Protein AF-A0A2N6MFF0-F1 (afdb_monomer_lite)

Organism: NCBI:txid2019670

Structure (mmCIF, N/CA/C/O backbone):
data_AF-A0A2N6MFF0-F1
#
_entry.id   AF-A0A2N6MFF0-F1
#
loop_
_atom_site.group_PDB
_atom_site.id
_atom_site.type_symbol
_atom_site.label_atom_id
_atom_site.label_alt_id
_atom_site.label_comp_id
_atom_site.label_asym_id
_atom_site.label_entity_id
_atom_site.label_seq_id
_atom_site.pdbx_PDB_ins_code
_atom_site.Cartn_x
_atom_site.Cartn_y
_atom_site.Cartn_z
_atom_site.occupancy
_atom_site.B_iso_or_equiv
_atom_site.auth_seq_id
_atom_site.auth_comp_id
_atom_site.auth_asym_id
_atom_site.auth_atom_id
_atom_site.pdbx_PDB_model_num
ATOM 1 N N . LYS A 1 1 ? 24.550 -8.808 -31.982 1.00 42.94 1 LYS A N 1
ATOM 2 C CA . LYS A 1 1 ? 23.865 -9.765 -31.076 1.00 42.94 1 LYS A CA 1
ATOM 3 C C . LYS A 1 1 ? 24.635 -11.077 -31.111 1.00 42.94 1 LYS A C 1
ATOM 5 O O . LYS A 1 1 ? 24.485 -11.827 -32.063 1.00 42.94 1 LYS A O 1
ATOM 10 N N . THR A 1 2 ? 25.503 -11.311 -30.135 1.00 48.12 2 THR A N 1
ATOM 11 C CA . THR A 1 2 ? 26.295 -12.543 -30.043 1.00 48.12 2 THR A CA 1
ATOM 12 C C . THR A 1 2 ? 25.402 -13.630 -29.454 1.00 48.12 2 THR A C 1
ATOM 14 O O . THR A 1 2 ? 24.901 -13.476 -28.342 1.00 48.12 2 THR A O 1
ATOM 17 N N . ALA A 1 3 ? 25.105 -14.674 -30.226 1.00 61.66 3 ALA A N 1
ATOM 18 C CA . ALA A 1 3 ? 24.263 -15.771 -29.765 1.00 61.66 3 ALA A CA 1
ATOM 19 C C . ALA A 1 3 ? 25.031 -16.594 -28.720 1.00 61.66 3 ALA A C 1
ATOM 21 O O . ALA A 1 3 ? 26.116 -17.099 -28.999 1.00 61.66 3 ALA A O 1
ATOM 22 N N . VAL A 1 4 ? 24.486 -16.703 -27.509 1.00 64.19 4 VAL A N 1
ATOM 23 C CA . VAL A 1 4 ? 25.056 -17.537 -26.445 1.00 64.19 4 VAL A CA 1
ATOM 24 C C . VAL A 1 4 ? 24.816 -19.004 -26.797 1.00 64.19 4 VAL A C 1
ATOM 26 O O . VAL A 1 4 ? 23.680 -19.409 -27.032 1.00 64.19 4 VAL A O 1
ATOM 29 N N . THR A 1 5 ? 25.877 -19.807 -26.831 1.00 65.19 5 THR A N 1
ATOM 30 C CA . THR A 1 5 ? 25.812 -21.234 -27.167 1.00 65.19 5 THR A CA 1
ATOM 31 C C . THR A 1 5 ? 25.091 -22.014 -26.062 1.00 65.19 5 THR A C 1
ATOM 33 O O . THR A 1 5 ? 25.599 -22.156 -24.951 1.00 65.19 5 THR A O 1
ATOM 36 N N . THR A 1 6 ? 23.900 -22.542 -26.350 1.00 66.00 6 THR A N 1
ATOM 37 C CA . THR A 1 6 ? 23.026 -23.207 -25.362 1.00 66.00 6 THR A CA 1
ATOM 38 C C . THR A 1 6 ? 23.263 -24.712 -25.207 1.00 66.00 6 THR A C 1
ATOM 40 O O . THR A 1 6 ? 22.659 -25.322 -24.328 1.00 66.00 6 THR A O 1
ATOM 43 N N . LYS A 1 7 ? 24.180 -25.314 -25.985 1.00 69.88 7 LYS A N 1
ATOM 44 C CA . LYS A 1 7 ? 24.455 -26.769 -25.985 1.00 69.88 7 LYS A CA 1
ATOM 45 C C . LYS A 1 7 ? 24.769 -27.352 -24.601 1.00 69.88 7 LYS A C 1
ATOM 47 O O . LYS A 1 7 ? 24.401 -28.484 -24.315 1.00 69.88 7 LYS A O 1
ATOM 52 N N . ARG A 1 8 ? 25.386 -26.578 -23.696 1.00 66.06 8 ARG A N 1
ATOM 53 C CA . ARG A 1 8 ? 25.693 -27.042 -22.325 1.00 66.06 8 ARG A CA 1
ATOM 54 C C . ARG A 1 8 ? 24.455 -27.296 -21.451 1.00 66.06 8 ARG A C 1
ATOM 56 O O . ARG A 1 8 ? 24.592 -27.842 -20.365 1.00 66.06 8 ARG A O 1
ATOM 63 N N . PHE A 1 9 ? 23.272 -26.875 -21.899 1.00 67.25 9 PHE A N 1
ATOM 64 C CA . PHE A 1 9 ? 22.015 -26.974 -21.158 1.00 67.25 9 PHE A CA 1
ATOM 65 C C . PHE A 1 9 ? 21.031 -27.989 -21.759 1.00 67.25 9 PHE A C 1
ATOM 67 O O . PHE A 1 9 ? 19.906 -28.077 -21.283 1.00 67.25 9 PHE A O 1
ATOM 74 N N . GLU A 1 10 ? 21.428 -28.777 -22.767 1.00 67.38 10 GLU A N 1
ATOM 75 C CA . GLU A 1 10 ? 20.544 -29.759 -23.431 1.00 67.38 10 GLU A CA 1
ATOM 76 C C . GLU A 1 10 ? 19.967 -30.823 -22.481 1.00 67.38 10 GLU A C 1
ATOM 78 O O . GLU A 1 10 ? 18.904 -31.371 -22.751 1.00 67.38 10 GLU A O 1
ATOM 83 N N . LYS A 1 11 ? 20.635 -31.096 -21.351 1.00 69.12 11 LYS A N 1
ATOM 84 C CA . LYS A 1 11 ? 20.169 -32.034 -20.311 1.00 69.12 11 LYS A CA 1
ATOM 85 C C . LYS A 1 11 ? 19.537 -31.351 -19.090 1.00 69.12 11 LYS A C 1
ATOM 87 O O . LYS A 1 11 ? 19.246 -32.022 -18.103 1.00 69.12 11 LYS A O 1
ATOM 92 N N . ALA A 1 12 ? 19.370 -30.029 -19.104 1.00 66.62 12 ALA A N 1
ATOM 93 C CA . ALA A 1 12 ? 18.781 -29.312 -17.979 1.00 66.62 12 ALA A CA 1
ATOM 94 C C . ALA A 1 12 ? 17.252 -29.464 -17.998 1.00 66.62 12 ALA A C 1
ATOM 96 O O . ALA A 1 12 ? 16.596 -29.087 -18.964 1.00 66.62 12 ALA A O 1
ATOM 97 N N . LEU A 1 13 ? 16.681 -29.982 -16.908 1.00 63.16 13 LEU A N 1
ATOM 98 C CA . LEU A 1 13 ? 15.232 -30.186 -16.757 1.00 63.16 13 LEU A CA 1
ATOM 99 C C . LEU A 1 13 ? 14.430 -28.871 -16.684 1.00 63.16 13 LEU A C 1
ATOM 101 O O . LEU A 1 13 ? 13.215 -28.884 -16.851 1.00 63.16 13 LEU A O 1
ATOM 105 N N . CYS A 1 14 ? 15.088 -27.735 -16.434 1.00 60.66 14 CYS A N 1
ATOM 106 C CA . CYS A 1 14 ? 14.461 -26.420 -16.348 1.00 60.66 14 CYS A CA 1
ATOM 107 C C . CYS A 1 14 ? 15.430 -25.333 -16.831 1.00 60.66 14 CYS A C 1
ATOM 109 O O . CYS A 1 14 ? 16.621 -25.369 -16.513 1.00 60.66 14 CYS A O 1
ATOM 111 N N . TYR A 1 15 ? 14.919 -24.355 -17.584 1.00 67.88 15 TYR A N 1
ATOM 112 C CA . TYR A 1 15 ? 15.666 -23.171 -18.000 1.00 67.88 15 TYR A CA 1
ATOM 113 C C . TYR A 1 15 ? 15.004 -21.903 -17.452 1.00 67.88 15 TYR A C 1
ATOM 115 O O . TYR A 1 15 ? 13.805 -21.687 -17.606 1.00 67.88 15 TYR A O 1
ATOM 123 N N . LEU A 1 16 ? 15.808 -21.027 -16.847 1.00 69.38 16 LEU A N 1
ATOM 124 C CA . LEU A 1 16 ? 15.395 -19.685 -16.450 1.00 69.38 16 LEU A CA 1
ATOM 125 C C . LEU A 1 16 ? 15.869 -18.700 -17.525 1.00 69.38 16 LEU A C 1
ATOM 127 O O . LEU A 1 16 ? 17.070 -18.542 -17.742 1.00 69.38 16 LEU A O 1
ATOM 131 N N . LYS A 1 17 ? 14.939 -18.035 -18.215 1.00 76.31 17 LYS A N 1
ATOM 132 C CA . LYS A 1 17 ? 15.269 -16.978 -19.181 1.00 76.31 17 LYS A CA 1
ATOM 133 C C . LYS A 1 17 ? 15.048 -15.614 -18.540 1.00 76.31 17 LYS A C 1
ATOM 135 O O . LYS A 1 17 ? 13.914 -15.150 -18.463 1.00 76.31 17 LYS A O 1
ATOM 140 N N . LEU A 1 18 ? 16.134 -14.960 -18.135 1.00 75.44 18 LEU A N 1
ATOM 141 C CA . LEU A 1 18 ? 16.096 -13.563 -17.711 1.00 75.44 18 LEU A CA 1
ATOM 142 C C . LEU A 1 18 ? 15.790 -12.693 -18.939 1.00 75.44 18 LEU A C 1
ATOM 144 O O . LEU A 1 18 ? 16.577 -12.638 -19.883 1.00 75.44 18 LEU A O 1
ATOM 148 N N . LYS A 1 19 ? 14.592 -12.109 -18.976 1.00 79.25 19 LYS A N 1
ATOM 149 C CA . LYS A 1 19 ? 14.128 -11.275 -20.096 1.00 79.25 19 LYS A CA 1
ATOM 150 C C . LYS A 1 19 ? 14.641 -9.850 -19.996 1.00 79.25 19 LYS A C 1
ATOM 152 O O . LYS A 1 19 ? 14.979 -9.262 -21.016 1.00 79.25 19 LYS A O 1
ATOM 157 N N . ASP A 1 20 ? 14.668 -9.348 -18.776 1.00 62.94 20 ASP A N 1
ATOM 158 C CA . ASP A 1 20 ? 15.072 -8.001 -18.439 1.00 62.94 20 ASP A CA 1
ATOM 159 C C . ASP A 1 20 ? 15.527 -7.997 -16.977 1.00 62.94 20 ASP A C 1
ATOM 161 O O . ASP A 1 20 ? 15.137 -8.875 -16.197 1.00 62.94 20 ASP A O 1
ATOM 165 N N . PHE A 1 21 ? 16.365 -7.038 -16.617 1.00 64.19 21 PHE A N 1
ATOM 166 C CA . PHE A 1 21 ? 16.851 -6.849 -15.260 1.00 64.19 21 PHE A CA 1
ATOM 167 C C . PHE A 1 21 ? 16.649 -5.390 -14.883 1.00 64.19 21 PHE A C 1
ATOM 169 O O . PHE A 1 21 ? 17.283 -4.495 -15.436 1.00 64.19 21 PHE A O 1
ATOM 176 N N . ARG A 1 22 ? 15.754 -5.151 -13.923 1.00 57.41 22 ARG A N 1
ATOM 177 C CA . ARG A 1 22 ? 15.595 -3.827 -13.329 1.00 57.41 22 ARG A CA 1
ATOM 178 C C . ARG A 1 22 ? 16.618 -3.687 -12.215 1.00 57.41 22 ARG A C 1
ATOM 180 O O . ARG A 1 22 ? 16.475 -4.294 -11.159 1.00 57.41 22 ARG A O 1
ATOM 187 N N . GLU A 1 23 ? 17.645 -2.895 -12.489 1.00 52.50 23 GLU A N 1
ATOM 188 C CA . GLU A 1 23 ? 18.774 -2.664 -11.586 1.00 52.50 23 GLU A CA 1
ATOM 189 C C . GLU A 1 23 ? 18.340 -2.040 -10.252 1.00 52.50 23 GLU A C 1
ATOM 191 O O . GLU A 1 23 ? 18.911 -2.332 -9.204 1.00 52.50 23 GLU A O 1
ATOM 196 N N . VAL A 1 24 ? 17.259 -1.258 -10.269 1.00 55.56 24 VAL A N 1
ATOM 197 C CA . VAL A 1 24 ? 16.677 -0.643 -9.078 1.00 55.56 24 VAL A CA 1
ATOM 198 C C . VAL A 1 24 ? 15.332 -1.302 -8.791 1.00 55.56 24 VAL A C 1
ATOM 200 O O . VAL A 1 24 ? 14.390 -1.205 -9.582 1.00 55.56 24 VAL A O 1
ATOM 203 N N . ARG A 1 25 ? 15.222 -1.963 -7.631 1.00 60.75 25 ARG A N 1
ATOM 204 C CA . ARG A 1 25 ? 13.917 -2.248 -7.026 1.00 60.75 25 ARG A CA 1
ATOM 205 C C . ARG A 1 25 ? 13.337 -0.881 -6.702 1.00 60.75 25 ARG A C 1
ATOM 207 O O . ARG A 1 25 ? 13.831 -0.225 -5.793 1.00 60.75 25 ARG A O 1
ATOM 214 N N . GLU A 1 26 ? 12.395 -0.412 -7.515 1.00 66.56 26 GLU A N 1
ATOM 215 C CA . GLU A 1 26 ? 11.811 0.906 -7.308 1.00 66.56 26 GLU A CA 1
ATOM 216 C C . GLU A 1 26 ? 11.242 0.933 -5.880 1.00 66.56 26 GLU A C 1
ATOM 218 O O . GLU A 1 26 ? 10.333 0.175 -5.538 1.00 66.56 26 GLU A O 1
ATOM 223 N N . ASP A 1 27 ? 11.840 1.747 -5.017 1.00 75.44 27 ASP A N 1
ATOM 224 C CA . ASP A 1 27 ? 11.409 1.912 -3.633 1.00 75.44 27 ASP A CA 1
ATOM 225 C C . ASP A 1 27 ? 10.364 3.026 -3.642 1.00 75.44 27 ASP A C 1
ATOM 227 O O . ASP A 1 27 ? 10.671 4.208 -3.462 1.00 75.44 27 ASP A O 1
ATOM 231 N N . TRP A 1 28 ? 9.147 2.673 -4.066 1.00 83.56 28 TRP A N 1
ATOM 232 C CA . TRP A 1 28 ? 8.055 3.633 -4.221 1.00 83.56 28 TRP A 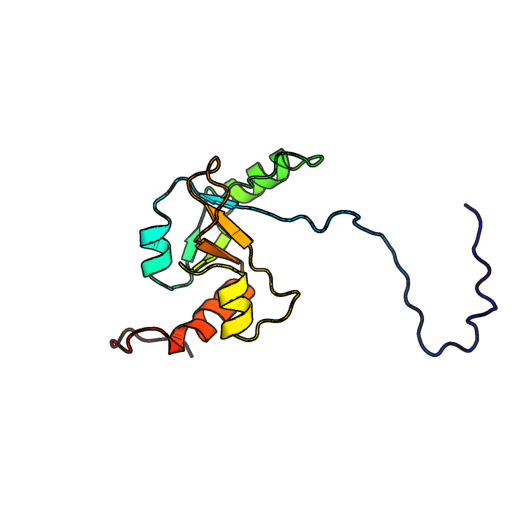CA 1
ATOM 233 C C . TRP A 1 28 ? 7.674 4.153 -2.842 1.00 83.56 28 TRP A C 1
ATOM 235 O O . TRP A 1 28 ? 7.344 3.371 -1.952 1.00 83.56 28 TRP A O 1
ATOM 245 N N . HIS A 1 29 ? 7.710 5.470 -2.693 1.00 87.88 29 HIS A N 1
ATOM 246 C CA . HIS A 1 29 ? 7.215 6.176 -1.522 1.00 87.88 29 HIS A CA 1
ATOM 247 C C . HIS A 1 29 ? 6.014 6.990 -1.966 1.00 87.88 29 HIS A C 1
ATOM 249 O O . HIS A 1 29 ? 6.097 7.684 -2.977 1.00 87.88 29 HIS A O 1
ATOM 255 N N . PHE A 1 30 ? 4.914 6.904 -1.233 1.00 90.81 30 PHE A N 1
ATOM 256 C CA . PHE A 1 30 ? 3.705 7.631 -1.576 1.00 90.81 30 PHE A CA 1
ATOM 257 C C . PHE A 1 30 ? 3.527 8.845 -0.679 1.00 90.81 30 PHE A C 1
ATOM 259 O O . PHE A 1 30 ? 3.849 8.819 0.512 1.00 90.81 30 PHE A O 1
ATOM 266 N N . TYR A 1 31 ? 2.981 9.894 -1.275 1.00 91.12 31 TYR A N 1
ATOM 267 C CA . TYR A 1 31 ? 2.517 11.079 -0.588 1.00 91.12 31 TYR A CA 1
ATOM 268 C C . TYR A 1 31 ? 1.010 11.209 -0.708 1.00 91.12 31 TYR A C 1
ATOM 270 O O . TYR A 1 31 ? 0.423 10.941 -1.760 1.00 91.12 31 TYR A O 1
ATOM 278 N N . TYR A 1 32 ? 0.396 11.621 0.395 1.00 91.81 32 TYR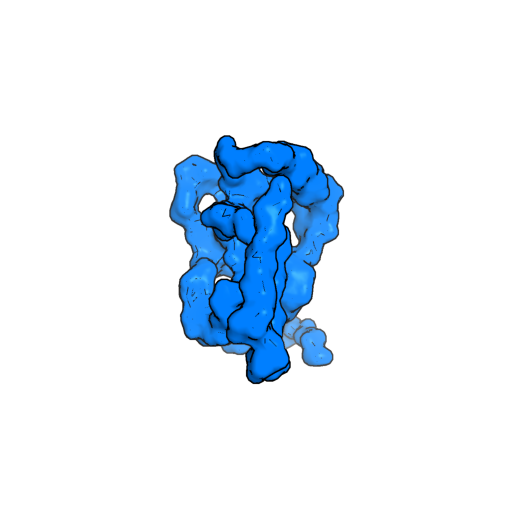 A N 1
ATOM 279 C CA . TYR A 1 32 ? -1.011 11.971 0.434 1.00 91.81 32 TYR A CA 1
ATOM 280 C C . TYR A 1 32 ? -1.193 13.294 1.186 1.00 91.81 32 TYR A C 1
ATOM 282 O O . TYR A 1 32 ? -0.802 13.376 2.353 1.00 91.81 32 TYR A O 1
ATOM 290 N N . PRO A 1 33 ? -1.813 14.316 0.567 1.00 89.12 33 PRO A N 1
ATOM 291 C CA . PRO A 1 33 ? -1.954 15.641 1.174 1.00 89.12 33 PRO A CA 1
ATOM 292 C C . PRO A 1 33 ? -3.009 15.702 2.293 1.00 89.12 33 PRO A C 1
ATOM 294 O O . PRO A 1 33 ? -3.099 16.698 3.007 1.00 89.12 33 PRO A O 1
ATOM 297 N N . GLY A 1 34 ? -3.851 14.673 2.435 1.00 89.06 34 GLY A N 1
ATOM 298 C CA . GLY A 1 34 ? -4.915 14.641 3.438 1.00 89.06 34 GLY A CA 1
ATOM 299 C C . GLY A 1 34 ? -4.484 14.086 4.800 1.00 89.06 34 GLY A C 1
ATOM 300 O O . GLY A 1 34 ? -3.326 13.763 5.057 1.00 89.06 34 GLY A O 1
ATOM 301 N N . ASN A 1 35 ? -5.458 13.932 5.700 1.00 90.19 35 ASN A N 1
ATOM 302 C CA . ASN A 1 35 ? -5.214 13.448 7.058 1.00 90.19 35 ASN A CA 1
ATOM 303 C C . ASN A 1 35 ? -5.041 11.917 7.097 1.00 90.19 35 ASN A C 1
ATOM 305 O O . ASN A 1 35 ? -6.002 11.174 7.293 1.00 90.19 35 ASN A O 1
ATOM 309 N N . ILE A 1 36 ? -3.800 11.448 6.930 1.00 92.19 36 ILE A N 1
ATOM 310 C CA . ILE A 1 36 ? -3.450 10.016 6.958 1.00 92.19 36 ILE A CA 1
ATOM 311 C C . ILE A 1 36 ? -3.836 9.363 8.289 1.00 92.19 36 ILE A C 1
ATOM 313 O O . ILE A 1 36 ? -4.264 8.212 8.305 1.00 92.19 36 ILE A O 1
ATOM 317 N N . ARG A 1 37 ? -3.729 10.092 9.406 1.00 90.94 37 ARG A N 1
ATOM 318 C CA . ARG A 1 37 ? -4.012 9.556 10.741 1.00 90.94 37 ARG A CA 1
ATOM 319 C C . ARG A 1 37 ? -5.466 9.116 10.878 1.00 90.94 37 ARG A C 1
ATOM 321 O O . ARG A 1 37 ? -5.722 8.037 11.401 1.00 90.94 37 ARG A O 1
ATOM 328 N N . GLU A 1 38 ? -6.407 9.933 10.415 1.00 90.88 38 GLU A N 1
ATOM 329 C CA . GLU A 1 38 ? -7.833 9.584 10.459 1.00 90.88 38 GLU A CA 1
ATOM 330 C C . GLU A 1 38 ? -8.145 8.391 9.553 1.00 90.88 38 GLU A C 1
ATOM 332 O O . GLU A 1 38 ? -8.873 7.488 9.953 1.00 90.88 38 GLU A O 1
ATOM 337 N N . LEU A 1 39 ? -7.515 8.329 8.378 1.00 92.00 39 LEU A N 1
ATOM 338 C CA . LEU A 1 39 ? -7.648 7.194 7.467 1.00 92.00 39 LEU A CA 1
ATOM 339 C C . LEU A 1 39 ? -7.110 5.894 8.086 1.00 92.00 39 LEU A C 1
ATOM 341 O O . LEU A 1 39 ? -7.789 4.871 8.053 1.00 92.00 39 LEU A O 1
ATOM 345 N N . ALA A 1 40 ? -5.931 5.940 8.710 1.00 91.69 40 ALA A N 1
ATOM 346 C CA . ALA A 1 40 ? -5.319 4.792 9.376 1.00 91.69 40 ALA A CA 1
ATOM 347 C C . ALA A 1 40 ? -6.155 4.293 10.567 1.00 91.69 40 ALA A C 1
ATOM 349 O O . ALA A 1 40 ? -6.282 3.087 10.768 1.00 91.69 40 ALA A O 1
ATOM 350 N N . LYS A 1 41 ? -6.773 5.207 11.332 1.00 89.31 41 LYS A N 1
ATOM 351 C CA . LYS A 1 41 ? -7.642 4.861 12.472 1.00 89.31 41 LYS A CA 1
ATOM 352 C C . LYS A 1 41 ? -8.855 4.028 12.077 1.00 89.31 41 LYS A C 1
ATOM 354 O O . LYS A 1 41 ? -9.297 3.216 12.882 1.00 89.31 41 LYS A O 1
ATOM 359 N N . THR A 1 42 ? -9.392 4.210 10.868 1.00 88.44 42 THR A N 1
ATOM 360 C CA . THR A 1 42 ? -10.503 3.367 10.395 1.00 88.44 42 THR A CA 1
ATOM 361 C C . THR A 1 42 ? -10.098 1.890 10.379 1.00 88.44 42 THR A C 1
ATOM 363 O O . THR A 1 42 ? -10.911 0.995 10.628 1.00 88.44 42 THR A O 1
ATOM 366 N N . GLY A 1 43 ? -8.821 1.628 10.074 1.00 87.69 43 GLY A N 1
ATOM 367 C CA . GLY A 1 43 ? -8.281 0.305 9.806 1.00 87.69 43 GLY A CA 1
ATOM 368 C C . GLY A 1 43 ? -9.062 -0.446 8.728 1.00 87.69 43 GLY A C 1
ATOM 369 O O . GLY A 1 43 ? -9.062 -1.672 8.748 1.00 87.69 43 GLY A O 1
ATOM 370 N N . LYS A 1 44 ? -9.815 0.239 7.868 1.00 90.88 44 LYS A N 1
ATOM 371 C CA . LYS A 1 44 ? -10.634 -0.385 6.829 1.00 90.88 44 LYS A CA 1
ATOM 372 C C . LYS A 1 44 ? -10.043 -0.107 5.456 1.00 90.88 44 LYS A C 1
ATOM 374 O O . LYS A 1 44 ? -9.306 0.861 5.258 1.00 90.88 44 LYS A O 1
ATOM 379 N N . VAL A 1 45 ? -10.373 -0.960 4.500 1.00 94.31 45 VAL A N 1
ATOM 380 C CA . VAL A 1 45 ? -10.095 -0.715 3.092 1.00 94.31 45 VAL A CA 1
ATOM 381 C C . VAL A 1 45 ? -10.983 0.415 2.614 1.00 94.31 45 VAL A C 1
ATOM 383 O O . VAL A 1 45 ? -12.179 0.488 2.890 1.00 94.31 45 VAL A O 1
ATOM 386 N N . GLN A 1 46 ? -10.366 1.323 1.879 1.00 94.44 46 GLN A N 1
ATOM 387 C CA . GLN A 1 46 ? -10.975 2.567 1.454 1.00 94.44 46 GLN A CA 1
ATOM 388 C C . GLN A 1 46 ? -10.504 2.922 0.052 1.00 94.44 46 GLN A C 1
ATOM 390 O O . GLN A 1 46 ? -9.434 2.515 -0.398 1.00 94.44 46 GLN A O 1
ATOM 395 N N . VAL A 1 47 ? -11.313 3.705 -0.652 1.00 94.88 47 VAL A N 1
ATOM 396 C CA . VAL A 1 47 ? -10.964 4.195 -1.983 1.00 94.88 47 VAL A CA 1
ATOM 397 C C . VAL A 1 47 ? -10.353 5.584 -1.853 1.00 94.88 47 VAL A C 1
ATOM 399 O O . VAL A 1 47 ? -11.035 6.523 -1.447 1.00 94.88 47 VAL A O 1
ATOM 402 N N . LEU A 1 48 ? -9.080 5.718 -2.217 1.00 94.19 48 LEU A N 1
ATOM 403 C CA . LEU A 1 48 ? -8.343 6.979 -2.196 1.00 94.19 48 LEU A CA 1
ATOM 404 C C . LEU A 1 48 ? -8.058 7.497 -3.603 1.00 94.19 48 LEU A C 1
ATOM 406 O O . LEU A 1 48 ? -7.909 6.729 -4.548 1.00 94.19 48 LEU A O 1
ATOM 410 N N . LYS A 1 49 ? -7.974 8.818 -3.720 1.00 94.19 49 LYS A N 1
ATOM 411 C CA . LYS A 1 49 ? -7.512 9.559 -4.901 1.00 94.19 49 LYS A CA 1
ATOM 412 C C . LYS A 1 49 ? -6.447 10.561 -4.458 1.00 94.19 49 LYS A C 1
ATOM 414 O O . LYS A 1 49 ? -6.205 10.668 -3.261 1.00 94.19 49 LYS A O 1
ATOM 419 N N . ASP A 1 50 ? -5.854 11.296 -5.391 1.00 93.06 50 ASP A N 1
ATOM 420 C CA . ASP A 1 50 ? -4.872 12.348 -5.095 1.00 93.06 50 ASP A CA 1
ATOM 421 C C . ASP A 1 50 ? -3.607 11.793 -4.393 1.00 93.06 50 ASP A C 1
ATOM 423 O O . ASP A 1 50 ? -3.007 12.436 -3.536 1.00 93.06 50 ASP A O 1
ATOM 427 N N . LEU A 1 51 ? -3.231 10.552 -4.737 1.00 92.44 51 LEU A N 1
ATOM 428 C CA . LEU A 1 51 ? -1.988 9.908 -4.307 1.00 92.44 51 LEU A CA 1
ATOM 429 C C . LEU A 1 51 ? -0.850 10.258 -5.263 1.00 92.44 51 LEU A C 1
ATOM 431 O O . LEU A 1 51 ? -0.975 10.082 -6.474 1.00 92.44 51 LEU A O 1
ATOM 435 N N . GLU A 1 52 ? 0.280 10.678 -4.715 1.00 91.19 52 GLU A N 1
ATOM 436 C CA . GLU A 1 52 ? 1.466 11.051 -5.486 1.00 91.19 52 GLU A CA 1
ATOM 437 C C . GLU A 1 52 ? 2.655 10.168 -5.115 1.00 91.19 52 GLU A C 1
ATOM 439 O O . GLU A 1 52 ? 2.682 9.549 -4.050 1.00 91.19 52 GLU A O 1
ATOM 444 N N . ILE A 1 53 ? 3.648 10.094 -5.999 1.00 88.88 53 ILE A N 1
ATOM 445 C CA . ILE A 1 53 ? 4.860 9.303 -5.776 1.00 88.8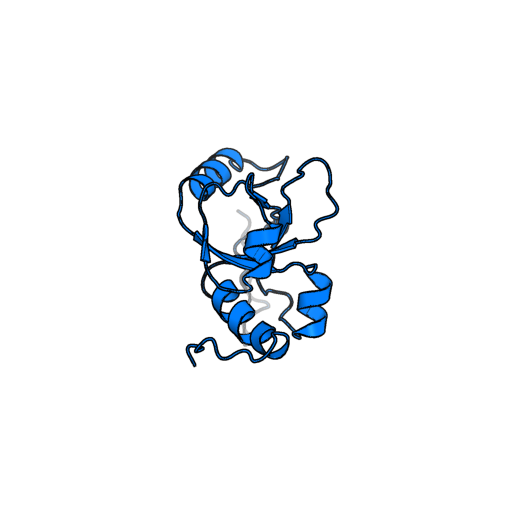8 53 ILE A CA 1
ATOM 446 C C . ILE A 1 53 ? 6.029 10.235 -5.446 1.00 88.88 53 ILE A C 1
ATOM 448 O O . ILE A 1 53 ? 6.482 11.013 -6.282 1.00 88.88 53 ILE A O 1
ATOM 452 N N . CYS A 1 54 ? 6.575 10.090 -4.241 1.00 82.19 54 CYS A N 1
ATOM 453 C CA . CYS A 1 54 ? 7.782 10.758 -3.762 1.00 82.19 54 CYS A CA 1
ATOM 454 C C . CYS A 1 54 ? 9.047 10.055 -4.271 1.00 82.19 54 CYS A C 1
ATOM 456 O O . CYS A 1 54 ? 9.802 9.475 -3.489 1.00 82.19 54 CYS A O 1
ATOM 458 N N . GLN A 1 55 ? 9.303 10.080 -5.580 1.00 74.25 55 GLN A N 1
ATOM 459 C CA . GLN A 1 55 ? 10.589 9.639 -6.128 1.00 74.25 55 GLN A CA 1
ATOM 460 C C . GLN A 1 55 ? 11.283 10.775 -6.889 1.00 74.25 55 GLN A C 1
ATOM 462 O O . GLN A 1 55 ? 10.764 11.230 -7.904 1.00 74.25 55 GLN A O 1
ATOM 467 N N . PRO A 1 56 ? 12.481 11.211 -6.445 1.00 60.78 56 PRO A N 1
ATOM 468 C CA . PRO A 1 56 ? 13.214 12.285 -7.114 1.00 60.78 56 PRO A CA 1
ATOM 469 C C . PRO A 1 56 ? 13.872 11.862 -8.438 1.00 60.78 56 PRO A C 1
ATOM 471 O O . PRO A 1 56 ? 14.314 12.722 -9.192 1.00 60.78 56 PRO A O 1
ATOM 474 N N . HIS A 1 57 ? 13.961 10.560 -8.739 1.00 62.66 57 HIS A N 1
ATOM 475 C CA . HIS A 1 57 ? 14.694 10.049 -9.900 1.00 62.66 57 HIS A CA 1
ATOM 476 C C . HIS A 1 57 ? 13.913 8.936 -10.603 1.00 62.66 57 HIS A C 1
ATOM 478 O O . HIS A 1 57 ? 13.444 8.004 -9.956 1.00 62.66 57 HIS A O 1
ATOM 484 N N . GLY A 1 58 ? 13.821 9.014 -11.932 1.00 68.19 58 GLY A N 1
ATOM 485 C CA . GLY A 1 58 ? 13.198 7.993 -12.775 1.00 68.19 58 GLY A CA 1
ATOM 486 C C . GLY A 1 58 ? 12.606 8.601 -14.043 1.00 68.19 58 GLY A C 1
ATOM 487 O O . GLY A 1 58 ? 11.851 9.572 -13.980 1.00 68.19 58 GLY A O 1
ATOM 488 N N . TYR A 1 59 ? 12.943 8.047 -15.210 1.00 71.62 59 TYR A N 1
ATOM 489 C CA . TYR A 1 59 ? 12.335 8.494 -16.462 1.00 71.62 59 TYR A CA 1
ATOM 490 C C . TYR A 1 59 ? 10.833 8.187 -16.436 1.00 71.62 59 TYR A C 1
ATOM 492 O O . TYR A 1 59 ? 10.424 7.035 -16.309 1.00 71.62 59 TYR A O 1
ATOM 500 N N . GLY A 1 60 ? 10.023 9.239 -16.538 1.00 77.56 60 GLY A N 1
ATOM 501 C CA . GLY A 1 60 ? 8.568 9.159 -16.598 1.00 77.56 60 GLY A CA 1
ATOM 502 C C . GLY A 1 60 ? 7.831 9.009 -15.265 1.00 77.56 60 GLY A C 1
ATOM 503 O O . GLY A 1 60 ? 6.616 8.809 -15.264 1.00 77.56 60 GLY A O 1
ATOM 504 N N . ILE A 1 61 ? 8.520 9.181 -14.130 1.00 81.88 61 ILE A N 1
ATOM 505 C CA . ILE A 1 61 ? 7.885 9.117 -12.804 1.00 81.88 61 ILE A CA 1
ATOM 506 C C . ILE A 1 61 ? 6.765 10.149 -12.641 1.00 81.88 61 ILE A C 1
ATOM 508 O O . ILE A 1 61 ? 5.735 9.841 -12.051 1.00 81.88 61 ILE A O 1
ATOM 512 N N . GLN A 1 62 ? 6.910 11.334 -13.246 1.00 83.00 62 GLN A N 1
ATOM 513 C CA . GLN A 1 62 ? 5.879 12.369 -13.209 1.00 83.00 62 GLN A CA 1
ATOM 514 C C . GLN A 1 62 ? 4.592 11.907 -13.901 1.00 83.00 62 GLN A C 1
ATOM 516 O O . GLN A 1 62 ? 3.514 12.068 -13.347 1.00 83.00 62 GLN A O 1
ATOM 521 N N . GLN A 1 63 ? 4.687 11.267 -15.074 1.00 87.88 63 GLN A N 1
ATOM 522 C CA . GLN A 1 63 ? 3.493 10.783 -15.778 1.00 87.88 63 GLN A CA 1
ATOM 523 C C . GLN A 1 63 ? 2.811 9.646 -15.016 1.00 87.88 63 GLN A C 1
ATOM 525 O O . GLN A 1 63 ? 1.585 9.539 -15.029 1.00 87.88 63 GLN A O 1
ATOM 530 N N . ILE A 1 64 ? 3.597 8.803 -14.341 1.00 87.69 64 ILE A N 1
ATOM 531 C CA . ILE A 1 64 ? 3.072 7.749 -13.471 1.00 87.69 64 ILE A CA 1
ATOM 532 C C . ILE A 1 64 ? 2.381 8.372 -12.255 1.00 87.69 64 ILE A C 1
ATOM 534 O O . ILE A 1 64 ? 1.245 8.006 -11.970 1.00 87.69 64 ILE A O 1
ATOM 538 N N . SER A 1 65 ? 3.024 9.327 -11.579 1.00 89.06 65 SER A N 1
ATOM 539 C CA . SER A 1 65 ? 2.458 10.041 -10.429 1.00 89.06 65 SER A CA 1
ATOM 540 C C . SER A 1 65 ? 1.149 10.737 -10.810 1.00 89.06 65 SER A C 1
ATOM 542 O O . SER A 1 65 ? 0.129 10.527 -10.161 1.00 89.06 65 SER A O 1
ATOM 544 N N . ASP A 1 66 ? 1.121 11.445 -11.943 1.00 89.94 66 ASP A N 1
ATOM 545 C CA . ASP A 1 66 ? -0.085 12.089 -12.467 1.00 89.94 66 ASP A CA 1
ATOM 546 C C . ASP A 1 66 ? -1.200 11.069 -12.756 1.00 89.94 66 ASP A C 1
ATOM 548 O O . ASP A 1 66 ? -2.378 11.322 -12.491 1.00 89.94 66 ASP A O 1
ATOM 552 N N . ALA A 1 67 ? -0.851 9.903 -13.312 1.00 91.06 67 ALA A N 1
ATOM 553 C CA . ALA A 1 67 ? -1.814 8.844 -13.594 1.00 91.06 67 ALA A CA 1
ATOM 554 C C . ALA A 1 67 ? -2.356 8.192 -12.312 1.00 91.06 67 ALA A C 1
ATOM 556 O O . ALA A 1 67 ? -3.538 7.852 -12.268 1.00 91.06 67 ALA A O 1
ATOM 557 N N . VAL A 1 68 ? -1.515 8.015 -11.290 1.00 91.25 68 VAL A N 1
ATOM 558 C CA . VAL A 1 68 ? -1.894 7.495 -9.968 1.00 91.25 68 VAL A CA 1
ATOM 559 C C . VAL A 1 68 ? -2.799 8.491 -9.248 1.00 91.25 68 VAL A C 1
ATOM 561 O O . VAL A 1 68 ? -3.878 8.102 -8.808 1.00 91.25 68 VAL A O 1
ATOM 564 N N . SER A 1 69 ? -2.426 9.771 -9.221 1.00 91.50 69 SER A N 1
ATOM 565 C CA . SER A 1 69 ? -3.167 10.842 -8.546 1.00 91.50 69 SER A CA 1
ATOM 566 C C . SER A 1 69 ? -4.604 10.972 -9.063 1.00 91.50 69 SER A C 1
ATOM 568 O O . SER A 1 69 ? -5.555 11.081 -8.288 1.00 91.50 69 SER A O 1
ATOM 570 N N . ARG A 1 70 ? -4.804 10.828 -10.381 1.00 92.44 70 ARG A N 1
ATOM 571 C CA . ARG A 1 70 ? -6.137 10.891 -11.013 1.00 92.44 70 ARG A CA 1
ATOM 572 C C . ARG A 1 70 ? -6.995 9.642 -10.802 1.00 92.44 70 ARG A C 1
ATOM 574 O O . ARG A 1 70 ? -8.190 9.672 -11.105 1.00 92.44 70 ARG A O 1
ATOM 581 N N . ARG A 1 71 ? -6.419 8.523 -10.354 1.00 92.81 71 ARG A N 1
ATOM 582 C CA . ARG A 1 71 ? -7.140 7.255 -10.197 1.00 92.81 71 ARG A CA 1
ATOM 583 C C . ARG A 1 71 ? -7.687 7.112 -8.784 1.00 92.81 71 ARG A C 1
ATOM 585 O O . ARG A 1 71 ? -7.038 7.435 -7.800 1.00 92.81 71 ARG A O 1
ATOM 592 N N . LYS A 1 72 ? -8.888 6.543 -8.706 1.00 93.81 72 LYS A N 1
ATOM 593 C CA . LYS A 1 72 ? -9.453 6.028 -7.461 1.00 93.81 72 LYS A CA 1
ATOM 594 C C . LYS A 1 72 ? -8.879 4.636 -7.216 1.00 93.81 72 LYS A C 1
ATOM 596 O O . LYS A 1 72 ? -9.183 3.711 -7.967 1.00 93.81 72 LYS A O 1
ATOM 601 N N . LEU A 1 73 ? -8.032 4.501 -6.207 1.00 94.81 73 LEU A N 1
ATOM 602 C CA . LEU A 1 73 ? -7.349 3.265 -5.853 1.00 94.81 73 LEU A CA 1
ATOM 603 C C . LEU A 1 73 ? -7.935 2.687 -4.570 1.00 94.81 73 LEU A C 1
ATOM 605 O O . LEU A 1 73 ? -8.188 3.410 -3.611 1.00 94.81 73 LEU A O 1
ATOM 609 N N . VAL A 1 74 ? -8.147 1.374 -4.567 1.00 95.88 74 VAL A N 1
ATOM 610 C CA . VAL A 1 74 ? -8.498 0.622 -3.360 1.00 95.88 74 VAL A CA 1
ATOM 611 C C . VAL A 1 74 ? -7.232 0.476 -2.527 1.00 95.88 74 VAL A C 1
ATOM 613 O O . VAL A 1 74 ? -6.265 -0.133 -2.990 1.00 95.88 74 VAL A O 1
ATOM 616 N N . CYS A 1 75 ? -7.241 1.044 -1.327 1.00 96.00 75 CYS A N 1
ATOM 617 C CA . CYS A 1 75 ? -6.080 1.177 -0.463 1.00 96.00 75 CYS A CA 1
ATOM 618 C C . CYS A 1 75 ? -6.404 0.732 0.962 1.00 96.00 75 CYS A C 1
ATOM 620 O O . CYS A 1 75 ? -7.508 0.944 1.461 1.00 96.00 75 CYS A O 1
ATOM 622 N N . PHE A 1 76 ? -5.394 0.206 1.642 1.00 95.75 76 PHE A N 1
ATOM 623 C CA . PHE A 1 76 ? -5.388 0.031 3.090 1.00 95.75 76 PHE A CA 1
ATOM 624 C C . PHE A 1 76 ? -4.226 0.836 3.659 1.00 95.75 76 PHE A C 1
ATOM 626 O O . PHE A 1 76 ? -3.123 0.767 3.112 1.00 95.75 76 PHE A O 1
ATOM 633 N N . ILE A 1 77 ? -4.466 1.588 4.734 1.00 95.25 77 ILE A N 1
ATOM 634 C CA . ILE A 1 77 ? -3.443 2.383 5.420 1.00 95.25 77 ILE A CA 1
ATOM 635 C C . ILE A 1 77 ? -3.281 1.856 6.840 1.00 95.25 77 ILE A C 1
ATOM 637 O O . ILE A 1 77 ? -4.256 1.699 7.570 1.00 95.25 77 ILE A O 1
ATOM 641 N N . SER A 1 78 ? -2.032 1.637 7.236 1.00 93.38 78 SER A N 1
ATOM 642 C CA . SER A 1 78 ? -1.644 1.256 8.587 1.00 93.38 78 SER A CA 1
ATOM 643 C C . SER A 1 78 ? -0.804 2.349 9.236 1.00 93.38 78 SER A C 1
ATOM 645 O O . SER A 1 78 ? 0.029 2.966 8.574 1.00 93.38 78 SER A O 1
ATOM 647 N N . ASP A 1 79 ? -0.984 2.536 10.542 1.00 91.50 79 ASP A N 1
ATOM 648 C CA . ASP A 1 79 ? -0.160 3.383 11.413 1.00 91.50 79 ASP A CA 1
ATOM 649 C C . ASP A 1 79 ? 1.152 2.712 11.858 1.00 91.50 79 ASP A C 1
ATOM 651 O O . ASP A 1 79 ? 1.861 3.226 12.722 1.00 91.50 79 ASP A O 1
ATOM 655 N N . ARG A 1 80 ? 1.459 1.540 11.294 1.00 90.69 80 ARG A N 1
ATOM 656 C CA . ARG A 1 80 ? 2.674 0.773 11.558 1.00 90.69 80 ARG A CA 1
ATOM 657 C C . ARG A 1 80 ? 3.602 0.803 10.359 1.00 90.69 80 ARG A C 1
ATOM 659 O O . ARG A 1 80 ? 3.168 0.824 9.202 1.00 90.69 80 ARG A O 1
ATOM 666 N N . ASP A 1 81 ? 4.895 0.720 10.638 1.00 89.31 81 ASP A N 1
ATOM 667 C CA . ASP A 1 81 ? 5.904 0.647 9.597 1.00 89.31 81 ASP A CA 1
ATOM 668 C C . ASP A 1 81 ? 5.882 -0.710 8.869 1.00 89.31 81 ASP A C 1
ATOM 670 O O . ASP A 1 81 ? 5.421 -1.745 9.368 1.00 89.31 81 ASP A O 1
ATOM 674 N N . ARG A 1 82 ? 6.434 -0.701 7.657 1.00 88.75 82 ARG A N 1
ATOM 675 C CA . ARG A 1 82 ? 6.457 -1.852 6.754 1.00 88.75 82 ARG A CA 1
ATOM 676 C C . ARG A 1 82 ? 7.166 -3.064 7.355 1.00 88.75 82 ARG A C 1
ATOM 678 O O . ARG A 1 82 ? 6.760 -4.196 7.088 1.00 88.75 82 ARG A O 1
ATOM 685 N N . ASN A 1 83 ? 8.245 -2.855 8.106 1.00 89.12 83 ASN A N 1
ATOM 686 C CA . ASN A 1 83 ? 9.041 -3.943 8.665 1.00 89.12 83 ASN A CA 1
ATOM 687 C C . ASN A 1 83 ? 8.310 -4.582 9.844 1.00 89.12 83 ASN A C 1
ATOM 689 O O . ASN A 1 83 ? 8.249 -5.810 9.914 1.00 89.12 83 ASN A O 1
ATOM 693 N N . TYR A 1 84 ? 7.685 -3.772 10.701 1.00 91.50 84 TYR A N 1
ATOM 694 C CA . TYR A 1 84 ? 6.826 -4.263 11.773 1.00 91.50 84 TYR A CA 1
ATOM 695 C C . TYR A 1 84 ? 5.667 -5.103 11.233 1.00 91.50 84 TYR A C 1
ATOM 697 O O . TYR A 1 84 ? 5.445 -6.219 11.706 1.00 91.50 84 TYR A O 1
ATOM 705 N N . LEU A 1 85 ? 4.961 -4.619 10.207 1.00 91.94 85 LEU A N 1
ATOM 706 C CA . LEU A 1 85 ? 3.851 -5.359 9.597 1.00 91.94 85 LEU A CA 1
ATOM 707 C C . LEU A 1 85 ? 4.317 -6.678 8.983 1.00 91.94 85 LEU A C 1
ATOM 709 O O . LEU A 1 85 ? 3.708 -7.717 9.227 1.00 91.94 85 LEU A O 1
ATOM 713 N N . ARG A 1 86 ? 5.432 -6.666 8.242 1.00 91.94 86 ARG A N 1
ATOM 714 C CA . ARG A 1 86 ? 6.007 -7.887 7.660 1.00 91.94 86 ARG A CA 1
ATOM 715 C C . ARG A 1 86 ? 6.388 -8.911 8.720 1.00 91.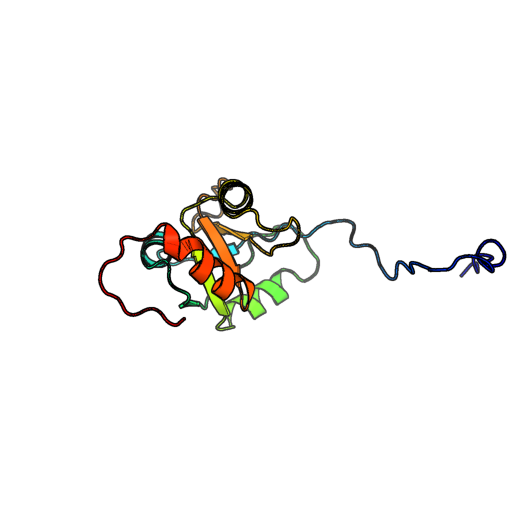94 86 ARG A C 1
ATOM 717 O O . ARG A 1 86 ? 6.063 -10.084 8.555 1.00 91.94 86 ARG A O 1
ATOM 724 N N . ALA A 1 87 ? 7.051 -8.477 9.789 1.00 91.88 87 ALA A N 1
ATOM 725 C CA . ALA A 1 87 ? 7.482 -9.361 10.864 1.00 91.88 87 ALA A CA 1
ATOM 726 C C . ALA A 1 87 ? 6.285 -9.939 11.631 1.00 91.88 87 ALA A C 1
ATOM 728 O O . ALA A 1 87 ? 6.207 -11.150 11.839 1.00 91.88 87 ALA A O 1
ATOM 729 N N . THR A 1 88 ? 5.329 -9.087 12.002 1.00 93.00 88 THR A N 1
ATOM 730 C CA . THR A 1 88 ? 4.211 -9.474 12.869 1.00 93.00 88 THR A CA 1
ATOM 731 C C . THR A 1 88 ? 3.182 -10.326 12.125 1.00 93.00 88 THR A C 1
ATOM 733 O O . THR A 1 88 ? 2.721 -11.332 12.658 1.00 93.00 88 THR A O 1
ATOM 736 N N . LEU A 1 89 ? 2.867 -9.985 10.871 1.00 92.88 89 LEU A N 1
ATOM 737 C CA . LEU A 1 89 ? 1.902 -10.720 10.042 1.00 92.88 89 LEU A CA 1
ATOM 738 C C . LEU A 1 89 ? 2.543 -11.835 9.201 1.00 92.88 89 LEU A C 1
ATOM 740 O O . LEU A 1 89 ? 1.849 -12.491 8.429 1.00 92.88 89 LEU A O 1
ATOM 744 N N . ARG A 1 90 ? 3.861 -12.054 9.333 1.00 92.50 90 ARG A N 1
ATOM 745 C CA . ARG A 1 90 ? 4.636 -13.043 8.559 1.00 92.50 90 ARG A CA 1
ATOM 746 C C . ARG A 1 90 ? 4.427 -12.905 7.046 1.00 92.50 90 ARG A C 1
ATOM 748 O O . ARG A 1 90 ? 4.310 -13.898 6.327 1.00 92.50 90 ARG A O 1
ATOM 755 N N . LEU A 1 91 ? 4.365 -11.664 6.564 1.00 91.81 91 LEU A N 1
ATOM 756 C CA . LEU A 1 91 ? 4.097 -11.384 5.154 1.00 91.81 91 LEU A CA 1
ATOM 757 C C . LEU A 1 91 ? 5.287 -11.823 4.287 1.00 91.81 91 LEU A C 1
ATOM 759 O O . LEU A 1 91 ? 6.442 -11.633 4.684 1.00 91.81 91 LEU A O 1
ATOM 763 N N . PRO A 1 92 ? 5.041 -12.344 3.073 1.00 88.31 92 PRO A N 1
ATOM 764 C CA . PRO A 1 92 ? 6.110 -12.663 2.136 1.00 88.31 92 PRO A CA 1
ATOM 765 C C . PRO A 1 92 ? 6.986 -11.446 1.804 1.00 88.31 92 PRO A C 1
ATOM 767 O O . PRO A 1 92 ? 6.511 -10.315 1.725 1.00 88.31 92 PRO A O 1
ATOM 770 N N . MET A 1 93 ? 8.266 -11.670 1.487 1.00 81.69 93 MET A N 1
ATOM 771 C CA . MET A 1 93 ? 9.188 -10.583 1.099 1.00 81.69 93 MET A CA 1
ATOM 772 C C . MET A 1 93 ? 8.747 -9.783 -0.140 1.00 81.69 93 MET A C 1
ATOM 774 O O . MET A 1 93 ? 9.209 -8.657 -0.356 1.00 81.69 93 MET A O 1
ATOM 778 N N . HIS A 1 94 ? 7.900 -10.379 -0.980 1.00 83.81 94 HIS A N 1
ATOM 779 C CA . HIS A 1 94 ? 7.351 -9.764 -2.188 1.00 83.81 94 HIS A CA 1
ATOM 780 C C . HIS A 1 94 ? 5.985 -9.101 -1.964 1.00 83.81 94 HIS A C 1
ATOM 782 O O . HIS A 1 94 ? 5.437 -8.550 -2.913 1.00 83.81 94 HIS A O 1
ATOM 788 N N . PHE A 1 95 ? 5.449 -9.137 -0.740 1.00 90.19 95 PHE A N 1
ATOM 789 C CA . PHE A 1 95 ? 4.202 -8.463 -0.402 1.00 90.19 95 PHE A CA 1
ATOM 790 C C . PHE A 1 95 ? 4.336 -6.949 -0.623 1.00 90.19 95 PHE A C 1
ATOM 792 O O . PHE A 1 95 ? 5.291 -6.329 -0.115 1.00 90.19 95 PHE A O 1
ATOM 799 N N . GLN A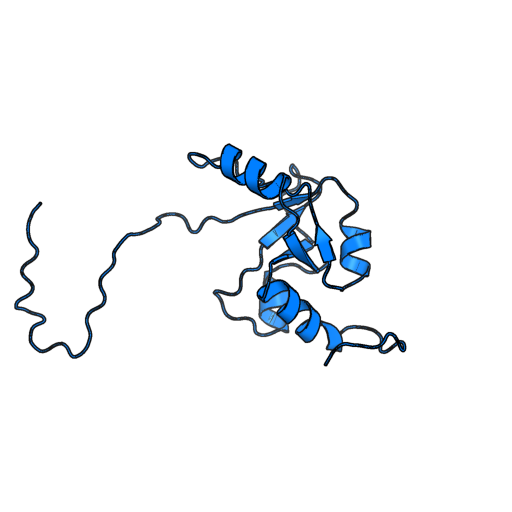 1 96 ? 3.411 -6.373 -1.401 1.00 90.88 96 GLN A N 1
ATOM 800 C CA . GLN A 1 96 ? 3.479 -4.979 -1.830 1.00 90.88 96 GLN A CA 1
ATOM 801 C C . GLN A 1 96 ? 2.978 -4.070 -0.714 1.00 90.88 96 GLN A C 1
ATOM 803 O O . GLN A 1 96 ? 1.786 -3.842 -0.523 1.00 90.88 96 GLN A O 1
ATOM 808 N N . LEU A 1 97 ? 3.941 -3.565 0.048 1.00 91.94 97 LEU A N 1
ATOM 809 C CA . LEU A 1 97 ? 3.717 -2.653 1.153 1.00 91.94 97 LEU A CA 1
ATOM 810 C C . LEU A 1 97 ? 4.661 -1.472 0.987 1.00 91.94 97 LEU A C 1
ATOM 812 O O . LEU A 1 97 ? 5.884 -1.650 0.919 1.00 91.94 97 LEU A O 1
ATOM 816 N N . TYR A 1 98 ? 4.080 -0.286 0.903 1.00 91.94 98 TYR A N 1
ATOM 817 C CA . TYR A 1 98 ? 4.775 0.934 0.532 1.00 91.94 98 TYR A CA 1
ATOM 818 C C . TYR A 1 98 ? 4.741 1.948 1.677 1.00 91.94 98 TYR A C 1
ATOM 820 O O . TYR A 1 98 ? 3.722 2.056 2.358 1.00 91.94 98 TYR A O 1
ATOM 828 N N . PRO A 1 99 ? 5.829 2.697 1.896 1.00 91.38 99 PRO A N 1
ATOM 829 C CA . PRO A 1 99 ? 5.825 3.883 2.745 1.00 91.38 99 PRO A CA 1
ATOM 830 C C . PRO A 1 99 ? 4.776 4.907 2.304 1.00 91.38 99 PRO A C 1
ATOM 832 O O . PRO A 1 99 ? 4.650 5.184 1.108 1.00 91.38 99 PRO A O 1
ATOM 835 N N . LEU A 1 100 ? 4.080 5.504 3.270 1.00 92.00 100 LEU A N 1
ATOM 836 C CA . LEU A 1 100 ? 3.166 6.624 3.057 1.00 92.00 100 LEU A CA 1
ATOM 837 C C . LEU A 1 100 ? 3.528 7.781 3.999 1.00 92.00 100 LEU A C 1
ATOM 839 O O . LEU A 1 100 ? 3.764 7.572 5.190 1.00 92.00 100 LEU A O 1
ATOM 843 N N . THR A 1 101 ? 3.558 9.004 3.471 1.00 89.88 101 THR A N 1
ATOM 844 C CA . THR A 1 101 ? 3.807 10.225 4.248 1.00 89.88 101 THR A CA 1
ATOM 845 C C . THR A 1 101 ? 2.896 11.370 3.804 1.00 89.88 101 THR A C 1
ATOM 847 O O . THR A 1 101 ? 2.466 11.429 2.657 1.00 89.88 101 THR A O 1
ATOM 850 N N . ASN A 1 102 ? 2.596 12.289 4.714 1.00 86.50 102 ASN A N 1
ATOM 851 C CA . ASN A 1 102 ? 2.031 13.612 4.426 1.00 86.50 102 ASN A CA 1
ATOM 852 C C . ASN A 1 102 ? 3.087 14.719 4.601 1.00 86.50 102 ASN A C 1
ATOM 854 O O . ASN A 1 102 ? 2.785 15.893 4.424 1.00 86.50 102 ASN A O 1
ATOM 858 N N . GLU A 1 103 ? 4.321 14.348 4.940 1.00 83.31 103 GLU A N 1
ATOM 859 C CA . GLU A 1 103 ? 5.473 15.230 5.100 1.00 83.31 103 GLU A CA 1
ATOM 860 C C . GLU A 1 103 ? 6.606 14.696 4.208 1.00 83.31 103 GLU A C 1
ATOM 862 O O . GLU A 1 103 ? 7.388 13.844 4.637 1.00 83.31 103 GLU A O 1
ATOM 867 N N . PRO A 1 104 ? 6.700 15.127 2.937 1.00 69.31 104 PRO A N 1
ATOM 868 C CA . PRO A 1 104 ? 7.680 14.586 1.990 1.00 69.31 104 PRO A CA 1
ATOM 869 C C . PRO A 1 104 ? 9.135 14.892 2.389 1.00 69.31 104 PRO A C 1
ATOM 871 O O . PRO A 1 104 ? 10.050 14.160 2.008 1.00 69.31 104 PRO A O 1
ATOM 874 N N . GLU A 1 105 ? 9.351 15.942 3.184 1.00 69.19 105 GLU A N 1
ATOM 875 C CA . GLU A 1 105 ? 10.657 16.313 3.744 1.00 69.19 105 GLU A CA 1
ATOM 876 C C . GLU A 1 105 ? 11.098 15.363 4.871 1.00 69.19 105 GLU A C 1
ATOM 878 O O . GLU A 1 105 ? 12.292 15.135 5.077 1.00 69.19 105 GLU A O 1
ATOM 883 N N . ASN A 1 106 ? 10.137 14.741 5.557 1.00 67.62 106 ASN A N 1
ATOM 884 C CA . ASN A 1 106 ? 10.367 13.826 6.661 1.00 67.62 106 ASN A CA 1
ATOM 885 C C . ASN A 1 106 ? 10.342 12.377 6.154 1.00 67.62 106 ASN A C 1
ATOM 887 O O . ASN A 1 106 ? 9.317 11.696 6.143 1.00 67.62 106 ASN A O 1
ATOM 891 N N . ARG A 1 107 ? 11.501 11.887 5.699 1.00 61.56 107 ARG A N 1
ATOM 892 C CA . ARG A 1 107 ? 11.638 10.531 5.126 1.00 61.56 107 ARG A CA 1
ATOM 893 C C . ARG A 1 107 ? 11.466 9.387 6.135 1.00 61.56 107 ARG A C 1
ATOM 895 O O . ARG A 1 107 ? 11.529 8.224 5.741 1.00 61.56 107 ARG A O 1
ATOM 902 N N . GLY A 1 108 ? 11.247 9.676 7.417 1.00 64.00 108 GLY A N 1
ATOM 903 C CA . GLY A 1 108 ? 10.839 8.670 8.392 1.00 64.00 108 GLY A CA 1
ATOM 904 C C . GLY A 1 108 ? 9.355 8.354 8.224 1.00 64.00 108 GLY A C 1
ATOM 905 O O . GLY A 1 108 ? 8.530 8.962 8.893 1.00 64.00 108 GLY A O 1
ATOM 906 N N . SER A 1 109 ? 8.987 7.426 7.335 1.00 64.12 109 SER A N 1
ATOM 907 C CA . SER A 1 109 ? 7.576 7.052 7.158 1.00 64.12 109 SER A CA 1
ATOM 908 C C . SER A 1 109 ? 7.076 6.235 8.351 1.00 64.12 109 SER A C 1
ATOM 910 O O . SER A 1 109 ? 7.586 5.143 8.608 1.00 64.12 109 SER A O 1
ATOM 912 N N . TRP A 1 110 ? 6.064 6.735 9.057 1.00 79.69 110 TRP A N 1
ATOM 913 C CA . TRP A 1 110 ? 5.414 6.002 10.153 1.00 79.69 110 TRP A CA 1
ATOM 914 C C . TRP A 1 110 ? 4.230 5.174 9.649 1.00 79.69 110 TRP A C 1
ATOM 916 O O . TRP A 1 110 ? 3.844 4.196 10.282 1.00 79.69 110 TRP A O 1
ATOM 926 N N . TYR A 1 111 ? 3.690 5.541 8.484 1.00 91.88 111 TYR A N 1
ATOM 927 C CA . TYR A 1 111 ? 2.557 4.869 7.868 1.00 91.88 111 TYR A CA 1
ATOM 928 C C . TYR A 1 111 ? 2.999 3.969 6.722 1.00 91.88 111 TYR A C 1
ATOM 930 O O . TYR A 1 111 ? 3.944 4.264 5.982 1.00 91.88 111 TYR A O 1
ATOM 938 N N . SER A 1 112 ? 2.250 2.889 6.550 1.00 93.56 112 SER A N 1
ATOM 939 C CA . SER A 1 112 ? 2.394 1.976 5.423 1.00 93.56 112 SER A CA 1
ATOM 940 C C . SER A 1 112 ? 1.079 1.852 4.679 1.00 93.56 112 SER A C 1
ATOM 942 O O . SER A 1 112 ? 0.008 1.918 5.282 1.00 93.56 112 SER A O 1
ATOM 944 N N . MET A 1 113 ? 1.154 1.617 3.375 1.00 94.56 113 MET A N 1
ATOM 945 C CA . MET A 1 113 ? -0.017 1.400 2.543 1.00 94.56 113 MET A CA 1
ATOM 946 C C . MET A 1 113 ? 0.144 0.219 1.589 1.00 94.56 113 MET A C 1
ATOM 948 O O . MET A 1 113 ? 1.237 -0.056 1.091 1.00 94.56 113 MET A O 1
ATOM 952 N N . ALA A 1 114 ? -0.968 -0.450 1.312 1.00 95.75 114 ALA A N 1
ATOM 953 C CA . ALA A 1 114 ? -1.081 -1.474 0.279 1.00 95.75 114 ALA A CA 1
ATOM 954 C C . ALA A 1 114 ? -2.256 -1.156 -0.649 1.00 95.75 114 ALA A C 1
ATOM 956 O O . ALA A 1 114 ? -3.140 -0.369 -0.296 1.00 95.75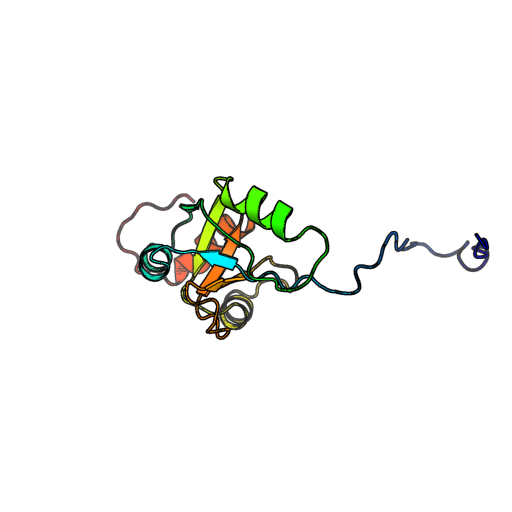 114 ALA A O 1
ATOM 957 N N . PHE A 1 115 ? -2.274 -1.789 -1.822 1.00 95.44 115 PHE A N 1
ATOM 958 C CA . PHE A 1 115 ? -3.274 -1.558 -2.864 1.00 95.44 115 PHE A CA 1
ATOM 959 C C . PHE A 1 115 ? -3.992 -2.848 -3.267 1.00 95.44 115 PHE A C 1
ATOM 961 O O . PHE A 1 115 ? -3.428 -3.937 -3.190 1.00 95.44 115 PHE A O 1
ATOM 968 N N . GLY A 1 116 ? -5.223 -2.720 -3.766 1.00 94.50 116 GLY A N 1
ATOM 969 C CA . GLY A 1 116 ? -5.954 -3.812 -4.415 1.00 94.50 116 GLY A CA 1
ATOM 970 C C . GLY A 1 116 ? -6.096 -5.055 -3.531 1.00 94.50 116 GLY A C 1
ATOM 971 O O . GLY A 1 116 ? -6.615 -4.973 -2.422 1.00 94.50 116 GLY A O 1
ATOM 972 N N . GLN A 1 117 ? -5.639 -6.210 -4.022 1.00 93.88 117 GLN A N 1
ATOM 973 C CA . GLN A 1 117 ? -5.720 -7.478 -3.283 1.00 93.88 117 GLN A CA 1
ATOM 974 C C . GLN A 1 117 ? -4.879 -7.471 -1.999 1.00 93.88 117 GLN A C 1
ATOM 976 O O . GLN A 1 117 ? -5.329 -7.983 -0.977 1.00 93.88 117 GLN A O 1
ATOM 981 N N . ASP A 1 118 ? -3.707 -6.834 -2.019 1.00 94.62 118 ASP A N 1
ATOM 982 C CA . ASP A 1 118 ? -2.843 -6.731 -0.840 1.00 94.62 118 ASP A CA 1
ATOM 983 C C . ASP A 1 118 ? -3.486 -5.847 0.242 1.00 94.62 118 ASP A C 1
ATOM 985 O O . ASP A 1 118 ? -3.358 -6.126 1.434 1.00 94.62 118 ASP A O 1
ATOM 989 N N . ALA A 1 119 ? -4.247 -4.822 -0.160 1.00 95.69 119 ALA A N 1
ATOM 990 C CA . ALA A 1 119 ? -5.033 -4.007 0.766 1.00 95.69 119 ALA A CA 1
ATOM 991 C C . ALA A 1 119 ? -6.105 -4.837 1.490 1.00 95.69 119 ALA A C 1
ATOM 993 O O . ALA A 1 119 ? -6.183 -4.793 2.715 1.00 95.69 119 ALA A O 1
ATOM 994 N N . LEU A 1 120 ? -6.877 -5.632 0.740 1.00 94.25 120 LEU A N 1
ATOM 995 C CA . LEU A 1 120 ? -7.913 -6.521 1.285 1.00 94.25 120 LEU A CA 1
ATOM 996 C C . LEU A 1 120 ? -7.320 -7.582 2.225 1.00 94.25 120 LEU A C 1
ATOM 998 O O . LEU A 1 120 ? -7.880 -7.877 3.284 1.00 94.25 120 LEU A O 1
ATOM 1002 N N . LEU A 1 121 ? -6.155 -8.134 1.872 1.00 93.69 121 LEU A N 1
ATOM 1003 C CA . LEU A 1 121 ? -5.468 -9.097 2.726 1.00 93.69 121 LEU A CA 1
ATOM 1004 C C . LEU A 1 121 ? -4.997 -8.454 4.035 1.00 93.69 121 LEU A C 1
ATOM 1006 O O . LEU A 1 121 ? -5.206 -9.034 5.098 1.00 93.69 121 LEU A O 1
ATOM 1010 N N . LEU A 1 122 ? -4.382 -7.266 3.985 1.00 93.50 122 LEU A N 1
ATOM 1011 C CA . LEU A 1 122 ? -3.951 -6.570 5.202 1.00 93.50 122 LEU A CA 1
ATOM 1012 C C . LEU A 1 122 ? -5.117 -6.248 6.122 1.00 93.50 122 LEU A C 1
ATOM 1014 O O . LEU A 1 122 ? -5.002 -6.415 7.333 1.00 93.50 122 LEU A O 1
ATOM 1018 N N . GLU A 1 123 ? -6.234 -5.820 5.556 1.00 91.81 123 GLU A N 1
ATOM 1019 C CA . GLU A 1 123 ? -7.445 -5.552 6.312 1.00 91.81 123 GLU A CA 1
ATOM 1020 C C . GLU A 1 123 ? -7.892 -6.778 7.119 1.00 91.81 123 GLU A C 1
ATOM 1022 O O . GLU A 1 123 ? -8.101 -6.707 8.330 1.00 91.81 123 GLU A O 1
ATOM 1027 N N . THR A 1 124 ? -7.921 -7.930 6.451 1.00 90.38 124 THR A N 1
ATOM 1028 C CA . THR A 1 124 ? -8.287 -9.216 7.048 1.00 90.38 124 THR A CA 1
ATOM 1029 C C . THR A 1 124 ? -7.276 -9.659 8.107 1.00 90.38 124 THR A C 1
ATOM 1031 O O . THR A 1 124 ? -7.647 -10.104 9.189 1.00 90.38 124 THR A O 1
ATOM 1034 N N . LEU A 1 125 ? -5.977 -9.531 7.826 1.00 91.00 125 LEU A N 1
ATOM 1035 C CA . LEU A 1 125 ? -4.916 -9.963 8.738 1.00 91.00 125 LEU A CA 1
ATOM 1036 C C . LEU A 1 125 ? -4.822 -9.084 9.993 1.00 91.00 125 LEU A C 1
ATOM 1038 O O . LEU A 1 125 ? -4.573 -9.585 11.089 1.00 91.00 125 LEU A O 1
ATOM 1042 N N . THR A 1 126 ? -5.042 -7.779 9.847 1.00 89.00 126 THR A N 1
ATOM 1043 C CA . THR A 1 126 ? -5.006 -6.818 10.961 1.00 89.00 126 THR A CA 1
ATOM 1044 C C . THR A 1 126 ? -6.284 -6.822 11.797 1.00 89.00 126 THR A C 1
ATOM 1046 O O . THR A 1 126 ? -6.290 -6.260 12.891 1.00 89.00 126 THR A O 1
ATOM 1049 N N . TRP A 1 127 ? -7.339 -7.512 11.349 1.00 82.69 127 TRP A N 1
ATOM 1050 C CA . TRP A 1 127 ? -8.593 -7.666 12.089 1.00 82.69 127 TRP A CA 1
ATOM 1051 C C . TRP A 1 127 ? -8.381 -8.164 13.522 1.00 82.69 127 TRP A C 1
ATOM 1053 O O . TRP A 1 127 ? -8.973 -7.640 14.461 1.00 82.69 127 TRP A O 1
ATOM 1063 N N . CYS A 1 128 ? -7.473 -9.127 13.712 1.00 76.88 128 CYS A N 1
ATOM 1064 C CA . CYS A 1 128 ? -7.172 -9.690 15.030 1.00 76.88 128 CYS A CA 1
ATOM 1065 C C . CYS A 1 128 ? -6.597 -8.679 16.039 1.00 76.88 128 CYS A C 1
ATOM 1067 O O . CYS A 1 128 ? -6.570 -8.971 17.233 1.00 76.88 128 CYS A O 1
ATOM 1069 N N . TRP A 1 129 ? -6.138 -7.513 15.581 1.00 78.88 129 TRP A N 1
ATOM 1070 C CA . TRP A 1 129 ? -5.605 -6.450 16.432 1.00 78.88 129 TRP A CA 1
ATOM 1071 C C . TRP A 1 129 ? -6.646 -5.395 16.799 1.00 78.88 129 TRP A C 1
ATOM 1073 O O . TRP A 1 129 ? -6.370 -4.543 17.644 1.00 78.88 129 TRP A O 1
ATOM 1083 N N . LYS A 1 130 ? -7.824 -5.420 16.170 1.00 72.19 130 LYS A N 1
ATOM 1084 C CA . LYS A 1 130 ? -8.874 -4.444 16.439 1.00 72.19 130 LYS A CA 1
ATOM 1085 C C . LYS A 1 130 ? -9.705 -4.838 17.662 1.00 72.19 130 LYS A C 1
ATOM 1087 O O . LYS A 1 130 ? -9.902 -6.031 17.914 1.00 72.19 130 LYS A O 1
ATOM 1092 N N . PRO A 1 131 ? -10.233 -3.854 18.412 1.00 70.31 131 PRO A N 1
ATOM 1093 C CA . PRO A 1 131 ? -11.298 -4.109 19.372 1.00 70.31 131 PRO A CA 1
ATOM 1094 C C . PRO A 1 131 ? -12.463 -4.792 18.651 1.00 70.31 131 PRO A C 1
ATOM 1096 O O . PRO A 1 131 ? -12.862 -4.351 17.575 1.00 70.31 131 PRO A O 1
ATOM 1099 N N . LYS A 1 132 ? -13.003 -5.865 19.235 1.00 68.00 132 LYS A N 1
ATOM 1100 C CA . LYS A 1 132 ? -14.174 -6.583 18.706 1.00 68.00 132 LYS A CA 1
ATOM 1101 C C . LYS A 1 132 ? -15.473 -5.843 19.036 1.00 68.00 132 LYS A C 1
ATOM 1103 O O . LYS A 1 132 ? -16.424 -6.464 19.505 1.00 68.00 132 LYS A O 1
ATOM 1108 N N . ASP A 1 133 ? -15.484 -4.528 18.857 1.00 63.03 133 ASP A N 1
ATOM 1109 C CA . ASP A 1 133 ? -16.748 -3.806 18.850 1.00 63.03 133 ASP A CA 1
ATOM 1110 C C . ASP A 1 133 ? -17.515 -4.228 17.593 1.00 63.03 133 ASP A C 1
ATOM 1112 O O . ASP A 1 133 ? -16.910 -4.504 16.556 1.00 63.03 133 ASP A O 1
ATOM 1116 N N . ASP A 1 134 ? -18.831 -4.362 17.744 1.00 54.28 134 ASP A N 1
ATOM 1117 C CA . ASP A 1 134 ? -19.790 -5.109 16.912 1.00 54.28 134 ASP A CA 1
ATOM 1118 C C . ASP A 1 134 ? -20.023 -4.508 15.505 1.00 54.28 134 ASP A C 1
ATOM 1120 O O . ASP A 1 134 ? -21.142 -4.411 15.004 1.00 54.28 134 ASP A O 1
ATOM 1124 N N . GLU A 1 135 ? -18.965 -4.042 14.846 1.00 62.31 135 GLU A N 1
ATOM 1125 C CA . GLU A 1 135 ? -19.004 -3.618 13.457 1.00 62.31 135 GLU A CA 1
ATOM 1126 C C . GLU A 1 135 ? -18.851 -4.847 12.561 1.00 62.31 135 GLU A C 1
ATOM 1128 O O . GLU A 1 135 ? -17.755 -5.386 12.392 1.00 62.31 135 GLU A O 1
ATOM 1133 N N . GLY A 1 136 ? -19.980 -5.296 12.004 1.00 56.62 136 GLY A N 1
ATOM 1134 C CA . GLY A 1 136 ? -20.070 -6.453 11.115 1.00 56.62 136 GLY A CA 1
ATOM 1135 C C . GLY A 1 136 ? -18.933 -6.510 10.090 1.00 56.62 136 GLY A C 1
ATOM 1136 O O . GLY A 1 136 ? -18.718 -5.571 9.320 1.00 56.62 136 GLY A O 1
ATOM 1137 N N . TRP A 1 137 ? -18.207 -7.629 10.098 1.00 61.03 137 TRP A N 1
ATOM 1138 C CA . TRP A 1 137 ? -17.109 -7.907 9.179 1.00 61.03 137 TRP A CA 1
ATOM 1139 C C . TRP A 1 137 ? -17.573 -8.802 8.031 1.00 61.03 137 TRP A C 1
ATOM 1141 O O . TRP A 1 137 ? -18.377 -9.713 8.235 1.00 61.03 137 TRP A O 1
ATOM 1151 N N . ILE A 1 138 ? -17.046 -8.566 6.830 1.00 55.47 138 ILE A N 1
ATOM 1152 C CA . ILE A 1 138 ? -17.238 -9.463 5.687 1.00 55.47 138 ILE A CA 1
ATOM 1153 C C . ILE A 1 138 ? -16.211 -10.592 5.826 1.00 55.47 138 ILE A C 1
ATOM 1155 O O . ILE A 1 138 ? -15.015 -10.370 5.633 1.00 55.47 138 ILE A O 1
ATOM 1159 N N . CYS A 1 139 ? -16.687 -11.777 6.211 1.00 47.25 139 CYS A N 1
ATOM 1160 C CA . CYS A 1 139 ? -15.943 -13.035 6.131 1.00 47.25 139 CYS A CA 1
ATOM 1161 C C . CYS A 1 139 ? -16.033 -13.627 4.722 1.00 47.25 139 CYS A C 1
ATOM 1163 O O . CYS A 1 139 ? -17.150 -13.609 4.154 1.00 47.25 139 CYS A O 1
#

Radius of gyration: 19.57 Å; chains: 1; bounding box: 46×48×50 Å

pLDDT: mean 81.4, std 13.62, range [42.94, 96.0]

Foldseek 3Di:
DDDDDCVVCPPPPDDDDDPDDDPDPPQWAKEDQDDLPVQQVVQAWDWDAQIATLDPDDVCSVVVRVVRRHDGWGKGKHQADPVCLCVVLVDDPPQDKHFYDNCSVPPPGRMIMDTDPSRVVSSVSCVVVDDVDPDDDDD

Sequence (139 aa):
KTAVTTKRFEKALCYLKLKDFREVREDWHFYYPGNIRELAKTGKVQVLKDLEICQPHGYGIQQISDAVSRRKLVCFISDRDRNYLRATLRLPMHFQLYPLTNEPENRGSWYSMAFGQDALLLETLTWCWKPKDDEGWIC

Secondary structure (DSSP, 8-state):
------GGGTT-S---------SS-----EE-SS-HHHHHHH-S-EEE---EE--S--TTHHHHHHHHHTS-EEEEEESS-HHHHHHHTT--TT---EEEES-TT-----EEEEEHHHHHHHHHHHGGGS---S-----